Protein AF-K7FX49-F1 (afdb_monomer)

Nearest PDB structures (foldseek):
  5min-assembly1_A  TM=5.091E-01  e=2.512E-01  Acinetobacter calcoaceticus
  7d4i-assembly1_B3  TM=4.550E-01  e=8.783E-01  Saccharomyces cerevisiae S288C
  6e7o-assembly1_B  TM=4.219E-01  e=4.910E+00  Homo sapiens

Sequence (130 aa):
MFSIFPFCVHFQRGDNVPKVLVFSDEGYFLYAWNSTLEMPHGIFAINSPTESSVWITDVGTGQYGHTVKQYSSSGKLIQVLGTPGKAGSGLNPLQFDQPAEIFVEQTGEIYIVDGDGGMNNRLFKLSQGT

pLDDT: mean 89.51, std 12.07, range [36.69, 98.31]

Secondary structure (DSSP, 8-state):
--BSSSEEEEE--STTS-SEEEEETT--EEEEE--S-SSEEEEEEEE-SS-EEEEEEE--SSTT-SEEEEEETTS-EEEEES-TT--S--BTTB--SSEEEEEE-TTS-EEEEE-SSSS--EEEEEPPP-

Structure (mmCIF, N/CA/C/O backbone):
data_AF-K7FX49-F1
#
_entry.id   AF-K7FX49-F1
#
loop_
_atom_site.group_PDB
_atom_site.id
_atom_site.type_symbol
_atom_site.label_atom_id
_atom_site.label_alt_id
_atom_site.label_comp_id
_atom_site.label_asym_id
_atom_site.label_entity_id
_atom_site.label_seq_id
_atom_site.pdbx_PDB_ins_code
_atom_site.Cartn_x
_atom_site.Cartn_y
_atom_site.Cartn_z
_atom_site.occupancy
_atom_site.B_iso_or_equiv
_atom_site.auth_seq_id
_atom_site.auth_comp_id
_atom_site.auth_asym_id
_atom_site.auth_atom_id
_atom_site.pdbx_PDB_model_num
ATOM 1 N N . MET A 1 1 ? -7.875 -13.662 -6.215 1.00 43.47 1 MET A N 1
ATOM 2 C CA . MET A 1 1 ? -8.962 -12.860 -6.812 1.00 43.47 1 MET A CA 1
ATOM 3 C C . MET A 1 1 ? -9.920 -12.535 -5.687 1.00 43.47 1 MET A C 1
ATOM 5 O O . MET A 1 1 ? -10.581 -13.440 -5.201 1.00 43.47 1 MET A O 1
ATOM 9 N N . PHE A 1 2 ? -9.902 -11.297 -5.200 1.00 41.50 2 PHE A N 1
ATOM 10 C CA . PHE A 1 2 ? -10.838 -10.831 -4.179 1.00 41.50 2 PHE A CA 1
ATOM 11 C C . PHE A 1 2 ? -11.897 -9.988 -4.897 1.00 41.50 2 PHE A C 1
ATOM 13 O O . PHE A 1 2 ? -11.556 -8.999 -5.545 1.00 41.50 2 PHE A O 1
ATOM 20 N N . SER A 1 3 ? -13.155 -10.437 -4.875 1.00 44.59 3 SER A N 1
ATOM 21 C CA . SER A 1 3 ? -14.295 -9.674 -5.393 1.00 44.59 3 SER A CA 1
ATOM 22 C C . SER A 1 3 ? -14.733 -8.705 -4.305 1.00 44.59 3 SER A C 1
ATOM 24 O O . SER A 1 3 ? -14.993 -9.109 -3.175 1.00 44.59 3 SER A O 1
ATOM 26 N N . ILE A 1 4 ? -14.751 -7.422 -4.635 1.00 53.44 4 ILE A N 1
ATOM 27 C CA . ILE A 1 4 ? -15.051 -6.337 -3.693 1.00 53.44 4 ILE A CA 1
ATOM 28 C C . ILE A 1 4 ? -16.275 -5.530 -4.149 1.00 53.44 4 ILE A C 1
ATOM 30 O O . ILE A 1 4 ? -16.814 -4.724 -3.401 1.00 53.44 4 ILE A O 1
ATOM 34 N N . PHE A 1 5 ? -16.711 -5.773 -5.381 1.00 56.31 5 PHE A N 1
ATOM 35 C CA . PHE A 1 5 ? -17.669 -5.040 -6.206 1.00 56.31 5 PHE A CA 1
ATOM 36 C C . PHE A 1 5 ? -17.947 -5.924 -7.448 1.00 56.31 5 PHE A C 1
ATOM 38 O O . PHE A 1 5 ? -17.354 -7.007 -7.523 1.00 56.31 5 PHE A O 1
ATOM 45 N N . PRO A 1 6 ? -18.702 -5.507 -8.488 1.00 65.38 6 PRO A N 1
ATOM 46 C CA . PRO A 1 6 ? -18.644 -6.184 -9.795 1.00 65.38 6 PRO A CA 1
ATOM 47 C C . PRO A 1 6 ? -17.267 -6.024 -10.479 1.00 65.38 6 PRO A C 1
ATOM 49 O O . PRO A 1 6 ? -17.176 -6.006 -11.701 1.00 65.38 6 PRO A O 1
ATOM 52 N N . PHE A 1 7 ? -16.184 -5.842 -9.711 1.00 68.50 7 PHE A N 1
ATOM 53 C CA . PHE A 1 7 ? -14.822 -5.774 -10.197 1.00 68.50 7 PHE A CA 1
ATOM 54 C C . PHE A 1 7 ? -13.822 -6.506 -9.289 1.00 68.50 7 PHE A C 1
ATOM 56 O O . PHE A 1 7 ? -13.962 -6.577 -8.064 1.00 68.50 7 PHE A O 1
ATOM 63 N N . CYS A 1 8 ? -12.785 -7.042 -9.923 1.00 82.12 8 CYS A N 1
ATOM 64 C CA . CYS A 1 8 ? -11.621 -7.689 -9.338 1.00 82.12 8 CYS A CA 1
ATOM 65 C C . CYS A 1 8 ? -10.380 -6.824 -9.568 1.00 82.12 8 CYS A C 1
ATOM 67 O O . CYS A 1 8 ? -10.198 -6.265 -10.648 1.00 82.12 8 CYS A O 1
ATOM 69 N N . VAL A 1 9 ? -9.486 -6.779 -8.581 1.00 86.75 9 VAL A N 1
ATOM 70 C CA . VAL A 1 9 ? -8.204 -6.072 -8.670 1.00 86.75 9 VAL A CA 1
ATOM 71 C C . VAL A 1 9 ? -7.047 -7.073 -8.675 1.00 86.75 9 VAL A C 1
ATOM 73 O O . VAL A 1 9 ? -7.046 -8.045 -7.915 1.00 86.75 9 VAL A O 1
ATOM 76 N N . HIS A 1 10 ? -6.066 -6.843 -9.544 1.00 88.69 10 HIS A N 1
ATOM 77 C CA . HIS A 1 10 ? -4.863 -7.660 -9.692 1.00 88.69 10 HIS A CA 1
ATOM 78 C C . HIS A 1 10 ? -3.612 -6.783 -9.773 1.00 88.69 10 HIS A C 1
ATOM 80 O O . HIS A 1 10 ? -3.672 -5.675 -10.308 1.00 88.69 10 HIS A O 1
ATOM 86 N N . PHE A 1 11 ? -2.474 -7.293 -9.292 1.00 90.56 11 PHE A N 1
ATOM 87 C CA . PHE A 1 11 ? -1.206 -6.567 -9.288 1.00 90.56 11 PHE A CA 1
ATOM 88 C C . PHE A 1 11 ? -0.131 -7.212 -10.140 1.00 90.56 11 PHE A C 1
ATOM 90 O O . PHE A 1 11 ? -0.030 -8.432 -10.227 1.00 90.56 11 PHE A O 1
ATOM 97 N N . GLN A 1 12 ? 0.721 -6.364 -10.708 1.00 90.75 12 GLN A N 1
ATOM 98 C CA . GLN A 1 12 ? 1.865 -6.774 -11.506 1.00 90.75 12 GLN A CA 1
ATOM 99 C C . GLN A 1 12 ? 3.153 -6.184 -10.934 1.00 90.75 12 GLN A C 1
ATOM 101 O O . GLN A 1 12 ? 3.203 -5.020 -10.539 1.00 90.75 12 GLN A O 1
ATOM 106 N N . ARG A 1 13 ? 4.219 -6.991 -10.921 1.00 91.56 13 ARG A N 1
ATOM 107 C CA . ARG A 1 13 ? 5.550 -6.578 -10.443 1.00 91.56 13 ARG A CA 1
ATOM 108 C C . ARG A 1 13 ? 6.546 -6.270 -11.556 1.00 91.56 13 ARG A C 1
ATOM 110 O O . ARG A 1 13 ? 7.634 -5.805 -11.255 1.00 91.56 13 ARG A O 1
ATOM 117 N N . GLY A 1 14 ? 6.179 -6.505 -12.817 1.00 88.69 14 GLY A N 1
ATOM 118 C CA . GLY A 1 14 ? 7.064 -6.263 -13.955 1.00 88.69 14 GLY A CA 1
ATOM 119 C C . GLY A 1 14 ? 7.517 -4.806 -14.064 1.00 88.69 14 GLY A C 1
ATOM 120 O O . GLY A 1 14 ? 6.863 -3.887 -13.554 1.00 88.69 14 GLY A O 1
ATOM 121 N N . ASP A 1 15 ? 8.627 -4.599 -14.760 1.00 84.94 15 ASP A N 1
ATOM 122 C CA . ASP A 1 15 ? 9.117 -3.266 -15.092 1.00 84.94 15 ASP A CA 1
ATOM 123 C C . ASP A 1 15 ? 8.287 -2.666 -16.234 1.00 84.94 15 ASP A C 1
ATOM 125 O O . ASP A 1 15 ? 7.918 -3.360 -17.180 1.00 84.94 15 ASP A O 1
ATOM 129 N N . ASN A 1 16 ? 7.988 -1.366 -16.150 1.00 85.44 16 ASN A N 1
ATOM 130 C CA . ASN A 1 16 ? 7.242 -0.606 -17.165 1.00 85.44 16 ASN A CA 1
ATOM 131 C C . ASN A 1 16 ? 5.840 -1.147 -17.525 1.00 85.44 16 ASN A C 1
ATOM 133 O O . ASN A 1 16 ? 5.325 -0.851 -18.603 1.00 85.44 16 ASN A O 1
ATOM 137 N N . VAL A 1 17 ? 5.190 -1.885 -16.622 1.00 89.81 17 VAL A N 1
ATOM 138 C CA . VAL A 1 17 ? 3.778 -2.293 -16.751 1.00 89.81 17 VAL A CA 1
ATOM 139 C C . VAL A 1 17 ? 2.904 -1.548 -15.740 1.00 89.81 17 VAL A C 1
ATOM 141 O O . VAL A 1 17 ? 3.417 -1.127 -14.699 1.00 89.81 17 VAL A O 1
ATOM 144 N N . PRO A 1 18 ? 1.595 -1.379 -16.002 1.00 91.12 18 PRO A N 1
ATOM 1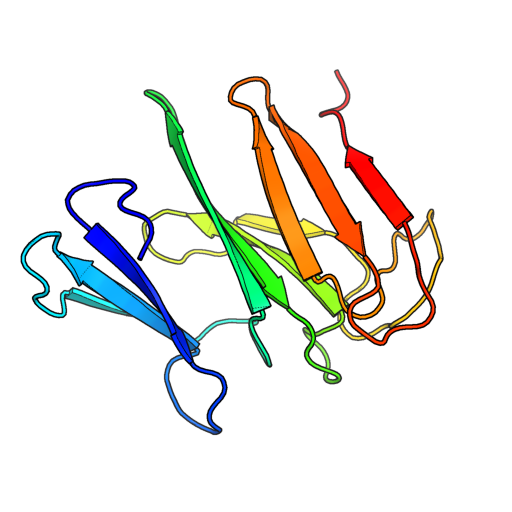45 C CA . PRO A 1 18 ? 0.664 -0.917 -14.984 1.00 91.12 18 PRO A CA 1
ATOM 146 C C . PRO A 1 18 ? 0.709 -1.823 -13.755 1.00 91.12 18 PRO A C 1
ATOM 148 O O . PRO A 1 18 ? 0.517 -3.033 -13.856 1.00 91.12 18 PRO A O 1
ATOM 151 N N . LYS A 1 19 ? 0.960 -1.244 -12.580 1.00 92.88 19 LYS A N 1
ATOM 152 C CA . LYS A 1 19 ? 1.068 -2.032 -11.344 1.00 92.88 19 LYS A CA 1
ATOM 153 C C . LYS A 1 19 ? -0.268 -2.588 -10.877 1.00 92.88 19 LYS A C 1
ATOM 155 O O . LYS A 1 19 ? -0.272 -3.611 -10.197 1.00 92.88 19 LYS A O 1
ATOM 160 N N . VAL A 1 20 ? -1.381 -1.951 -11.248 1.00 93.50 20 VAL A N 1
ATOM 161 C CA . VAL A 1 20 ? -2.726 -2.399 -10.885 1.00 93.50 20 VAL A CA 1
ATOM 162 C C . VAL A 1 20 ? -3.626 -2.498 -12.106 1.00 93.50 20 VAL A C 1
ATOM 164 O O . VAL A 1 20 ? -3.730 -1.561 -12.899 1.00 93.50 20 VAL A O 1
ATOM 167 N N . LEU A 1 21 ? -4.306 -3.635 -12.212 1.00 93.38 21 LEU A N 1
ATOM 168 C CA . LEU A 1 21 ? -5.288 -3.952 -13.237 1.00 93.38 21 LEU A CA 1
ATOM 169 C C . LEU A 1 21 ? -6.645 -4.196 -12.578 1.00 93.38 21 LEU A C 1
ATOM 171 O O . LEU A 1 21 ? -6.729 -4.901 -11.568 1.00 93.38 21 LEU A O 1
ATOM 175 N N . VAL A 1 22 ? -7.701 -3.648 -13.171 1.00 91.50 22 VAL A N 1
ATOM 176 C CA . VAL A 1 22 ? -9.082 -3.824 -12.725 1.00 91.50 22 VAL A CA 1
ATOM 177 C C . VAL A 1 22 ? -9.878 -4.539 -13.803 1.00 91.50 22 VAL A C 1
ATOM 179 O O . VAL A 1 22 ? -9.863 -4.152 -14.973 1.00 91.50 22 VAL A O 1
ATOM 182 N N . PHE A 1 23 ? -10.593 -5.573 -13.386 1.00 91.56 23 PHE A N 1
ATOM 183 C CA . PHE A 1 23 ? -11.442 -6.408 -14.226 1.00 91.56 23 PHE A CA 1
ATOM 184 C C . PHE A 1 23 ? -12.870 -6.385 -13.706 1.00 91.56 23 PHE A C 1
ATOM 186 O O . PHE A 1 23 ? -13.045 -6.144 -12.520 1.00 91.56 23 PHE A O 1
ATOM 193 N N . SER A 1 24 ? -13.873 -6.678 -14.528 1.00 89.50 24 SER A N 1
ATOM 194 C CA . SER A 1 24 ? -15.207 -7.005 -14.028 1.00 89.50 24 SER A CA 1
ATOM 195 C C . SER A 1 24 ? -15.200 -8.345 -13.278 1.00 89.50 24 SER A C 1
ATOM 197 O O . SER A 1 24 ? -14.225 -9.101 -13.323 1.00 89.50 24 SER A O 1
ATOM 199 N N . ASP A 1 25 ? -16.288 -8.656 -12.587 1.00 86.31 25 ASP A N 1
ATOM 200 C CA . ASP A 1 25 ? -16.558 -9.978 -12.008 1.00 86.31 25 ASP A CA 1
ATOM 201 C C . ASP A 1 25 ? -16.632 -11.095 -13.064 1.00 86.31 25 ASP A C 1
ATOM 203 O O . ASP A 1 25 ? -16.228 -12.226 -12.803 1.00 86.31 25 ASP A O 1
ATOM 207 N N . GLU A 1 26 ? -17.049 -10.755 -14.279 1.00 91.06 26 GLU A N 1
ATOM 208 C CA . GLU A 1 26 ? -17.024 -11.625 -15.462 1.00 91.06 26 GLU A CA 1
ATOM 209 C C . GLU A 1 26 ? -15.618 -11.774 -16.081 1.00 91.06 26 GLU A C 1
ATOM 211 O O . GLU A 1 26 ? -15.421 -12.574 -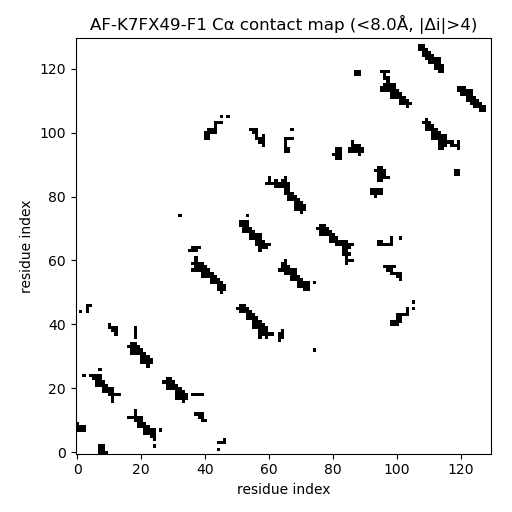16.996 1.00 91.06 26 GLU A O 1
ATOM 216 N N . GLY A 1 27 ? -14.626 -11.018 -15.595 1.00 90.19 27 GLY A N 1
ATOM 217 C CA . GLY A 1 27 ? -13.231 -11.098 -16.033 1.00 90.19 27 GLY A CA 1
ATOM 218 C C . GLY A 1 27 ? -12.851 -10.180 -17.200 1.00 90.19 27 GLY A C 1
ATOM 219 O O . GLY A 1 27 ? -11.740 -10.294 -17.720 1.00 90.19 27 GLY A O 1
ATOM 220 N N . TYR A 1 28 ? -13.714 -9.247 -17.612 1.00 94.19 28 TYR A N 1
ATOM 221 C CA . TYR A 1 28 ? -13.373 -8.267 -18.648 1.00 94.19 28 TYR A CA 1
ATOM 222 C C . TYR A 1 28 ? -12.445 -7.192 -18.096 1.00 94.19 28 TYR A C 1
ATOM 224 O O . TYR A 1 28 ? -12.709 -6.632 -17.039 1.00 94.19 28 TYR A O 1
ATOM 232 N N . PHE A 1 29 ? -11.376 -6.855 -18.817 1.00 93.75 29 PHE A N 1
ATOM 233 C CA . PHE A 1 29 ? -10.520 -5.733 -18.438 1.00 93.75 29 PHE A CA 1
ATOM 234 C C . PHE A 1 29 ? -11.304 -4.416 -18.496 1.00 93.75 29 PHE A C 1
ATOM 236 O O . PHE A 1 29 ? -11.897 -4.095 -19.525 1.00 93.75 29 PHE A O 1
ATOM 243 N N . LEU A 1 30 ? -11.285 -3.653 -17.402 1.00 92.06 30 LEU A N 1
ATOM 244 C CA . LEU A 1 30 ? -11.965 -2.363 -17.305 1.00 92.06 30 LEU A CA 1
ATOM 245 C C . LEU A 1 30 ? -10.971 -1.216 -17.475 1.00 92.06 30 LEU A C 1
ATOM 247 O O . LEU A 1 30 ? -11.122 -0.381 -18.363 1.00 92.06 30 LEU A O 1
ATOM 251 N N . TYR A 1 31 ? -9.956 -1.164 -16.615 1.00 91.88 31 TYR A N 1
ATOM 252 C CA . TYR A 1 31 ? -8.916 -0.140 -16.650 1.00 91.88 31 TYR A CA 1
ATOM 253 C C . TYR A 1 31 ? -7.712 -0.565 -15.809 1.00 91.88 31 TYR A C 1
ATOM 255 O O . TYR A 1 31 ? -7.736 -1.554 -15.077 1.00 91.88 31 TYR A O 1
ATOM 263 N N . ALA A 1 32 ? -6.638 0.203 -15.924 1.00 92.81 32 ALA A N 1
ATOM 264 C CA . ALA A 1 32 ? -5.423 0.030 -15.153 1.00 92.81 32 ALA A CA 1
ATOM 265 C C . ALA A 1 32 ? -4.951 1.383 -14.642 1.00 92.81 32 ALA A C 1
ATOM 267 O O . ALA A 1 32 ? -5.245 2.419 -15.246 1.00 92.81 32 ALA A O 1
ATOM 268 N N . TRP A 1 33 ? -4.166 1.372 -13.574 1.00 89.62 33 TRP A N 1
ATOM 269 C CA . TRP A 1 33 ? -3.436 2.559 -13.165 1.00 89.62 33 TRP A CA 1
ATOM 270 C C . TRP A 1 33 ? -1.979 2.241 -12.890 1.00 89.62 33 TRP A C 1
ATOM 272 O O . TRP A 1 33 ? -1.600 1.150 -12.456 1.00 89.62 33 TRP A O 1
ATOM 282 N N . ASN A 1 34 ? -1.161 3.247 -13.170 1.00 76.50 34 ASN A N 1
ATOM 283 C CA . ASN A 1 34 ? 0.251 3.242 -12.862 1.00 76.50 34 ASN A CA 1
ATOM 284 C C . ASN A 1 34 ? 0.483 4.339 -11.832 1.00 76.50 34 ASN A C 1
ATOM 286 O O . ASN A 1 34 ? 0.212 5.510 -12.092 1.00 76.50 34 ASN A O 1
ATOM 290 N N . SER A 1 35 ? 0.864 3.936 -10.627 1.00 71.31 35 SER A N 1
ATOM 291 C CA . SER A 1 35 ? 0.836 4.794 -9.445 1.00 71.31 35 SER A CA 1
ATOM 292 C C . SER A 1 35 ? 2.182 4.810 -8.732 1.00 71.31 35 SER A C 1
ATOM 294 O O . SER A 1 35 ? 3.174 4.268 -9.206 1.00 71.31 35 SER A O 1
ATOM 296 N N . THR A 1 36 ? 2.176 5.421 -7.550 1.00 89.00 36 THR A N 1
ATOM 297 C CA . THR A 1 36 ? 3.204 5.414 -6.502 1.00 89.00 36 THR A CA 1
ATOM 298 C C . THR A 1 36 ? 3.529 4.009 -5.955 1.00 89.00 36 THR A C 1
ATOM 300 O O . THR A 1 36 ? 3.783 3.866 -4.765 1.00 89.00 36 THR A O 1
ATOM 303 N N . LEU A 1 37 ? 3.459 2.960 -6.779 1.00 93.38 37 LEU A N 1
ATOM 304 C CA . LEU A 1 37 ? 3.765 1.575 -6.425 1.00 93.38 37 LEU A CA 1
ATOM 305 C C . LEU A 1 37 ? 5.000 1.103 -7.178 1.00 93.38 37 LEU A C 1
ATOM 307 O O . LEU A 1 37 ? 5.113 1.306 -8.386 1.00 93.38 37 LEU A O 1
ATOM 311 N N . GLU A 1 38 ? 5.885 0.412 -6.479 1.00 93.31 38 GLU A N 1
ATOM 312 C CA . GLU A 1 38 ? 7.088 -0.165 -7.075 1.00 93.31 38 GLU A CA 1
ATOM 313 C C . GLU A 1 38 ? 6.972 -1.684 -7.181 1.00 93.31 38 GLU A C 1
ATOM 315 O O . GLU A 1 38 ? 7.004 -2.234 -8.290 1.00 93.31 38 GLU A O 1
ATOM 320 N N . MET A 1 39 ? 6.760 -2.351 -6.045 1.00 95.12 39 MET A N 1
ATOM 321 C CA . MET A 1 39 ? 6.624 -3.801 -5.944 1.00 95.12 39 MET A CA 1
ATOM 322 C C . MET A 1 39 ? 5.440 -4.150 -5.026 1.00 95.12 39 MET A C 1
ATOM 324 O O . MET A 1 39 ? 5.636 -4.475 -3.855 1.00 95.12 39 MET A O 1
ATOM 328 N N . PRO A 1 40 ? 4.195 -4.082 -5.536 1.00 95.50 40 PRO A N 1
ATOM 329 C CA . PRO A 1 40 ? 3.012 -4.428 -4.751 1.00 95.50 40 PRO A CA 1
ATOM 330 C C . PRO A 1 40 ? 3.049 -5.893 -4.293 1.00 95.50 40 PRO A C 1
ATOM 332 O O . PRO A 1 40 ? 3.451 -6.786 -5.053 1.00 95.50 40 PRO A O 1
ATOM 335 N N . HIS A 1 41 ? 2.612 -6.141 -3.059 1.00 95.62 41 HIS A N 1
ATOM 336 C CA . HIS A 1 41 ? 2.663 -7.450 -2.412 1.00 95.62 41 HIS A CA 1
ATOM 337 C C . HIS A 1 41 ? 1.305 -7.950 -1.940 1.00 95.62 41 HIS 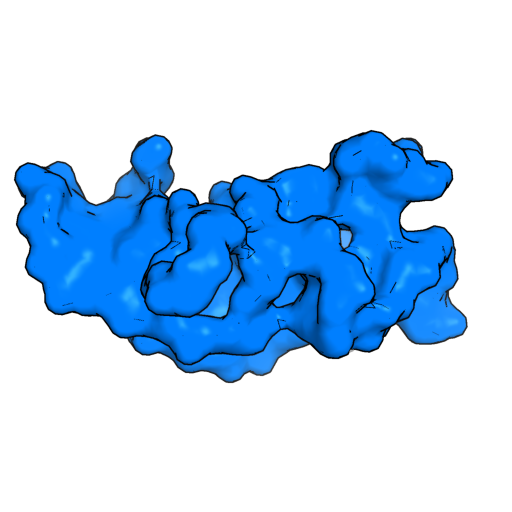A C 1
ATOM 339 O O . HIS A 1 41 ? 0.670 -8.707 -2.674 1.00 95.62 41 HIS A O 1
ATOM 345 N N . GLY A 1 42 ? 0.854 -7.492 -0.780 1.00 95.38 42 GLY A N 1
ATOM 346 C CA . GLY A 1 42 ? -0.466 -7.763 -0.229 1.00 95.38 42 GLY A CA 1
ATOM 347 C C . GLY A 1 42 ? -1.526 -6.843 -0.822 1.00 95.38 42 GLY A C 1
ATOM 348 O O . GLY A 1 42 ? -1.250 -5.688 -1.178 1.00 95.38 42 GLY A O 1
ATOM 349 N N . ILE A 1 43 ? -2.748 -7.364 -0.924 1.00 93.69 43 ILE A N 1
ATOM 350 C CA . ILE A 1 43 ? -3.932 -6.624 -1.353 1.00 93.69 43 ILE A CA 1
ATOM 351 C C . ILE A 1 43 ? -5.070 -6.878 -0.386 1.00 93.69 43 ILE A C 1
ATOM 353 O O . ILE A 1 43 ? -5.503 -8.012 -0.188 1.00 93.69 43 ILE A O 1
ATOM 357 N N . PHE A 1 44 ? -5.658 -5.797 0.098 1.00 93.56 44 PHE A N 1
ATOM 358 C CA . PHE A 1 44 ? -6.941 -5.862 0.764 1.00 93.56 44 PHE A CA 1
ATOM 359 C 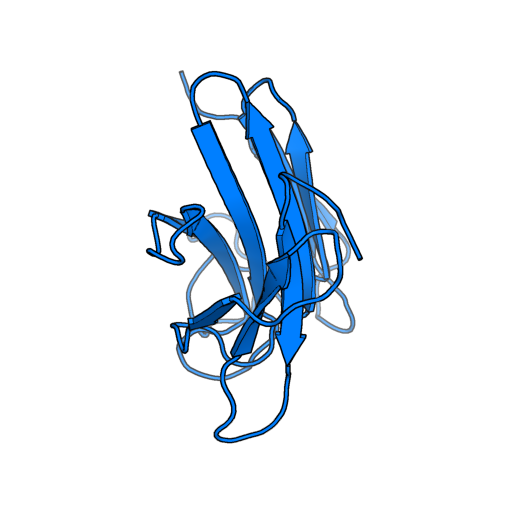C . PHE A 1 44 ? -7.870 -4.841 0.163 1.00 93.56 44 PHE A C 1
ATOM 361 O O . PHE A 1 44 ? -7.456 -3.753 -0.221 1.00 93.56 44 PHE A O 1
ATOM 368 N N . ALA A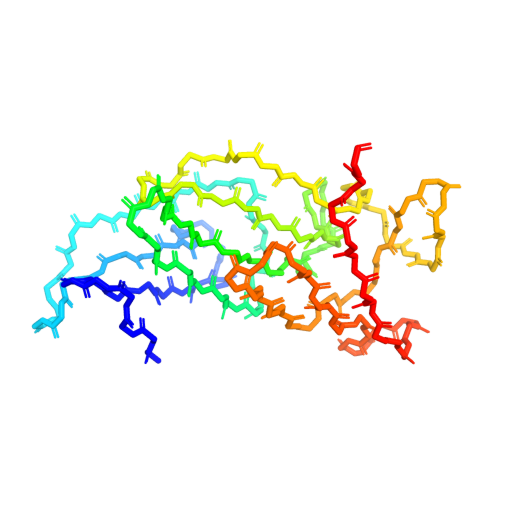 1 45 ? -9.146 -5.166 0.084 1.00 90.75 45 ALA A N 1
ATOM 369 C CA . ALA A 1 45 ? -10.104 -4.181 -0.338 1.00 90.75 45 ALA A CA 1
ATOM 370 C C . ALA A 1 45 ? -11.367 -4.279 0.484 1.00 90.75 45 ALA A C 1
ATOM 372 O O . ALA A 1 45 ? -11.820 -5.361 0.855 1.00 90.75 45 ALA A O 1
ATOM 373 N N . ILE A 1 46 ? -11.908 -3.105 0.764 1.00 87.81 46 ILE A N 1
ATOM 374 C CA . ILE A 1 46 ? -13.059 -2.936 1.623 1.00 87.81 46 ILE A CA 1
ATOM 375 C C . ILE A 1 46 ? -14.119 -2.155 0.871 1.00 87.81 46 ILE A C 1
ATOM 377 O O . ILE A 1 46 ? -13.839 -1.150 0.210 1.00 87.81 46 ILE A O 1
ATOM 381 N N . ASN A 1 47 ? -15.338 -2.658 0.982 1.00 85.50 47 ASN A N 1
ATOM 382 C CA . ASN A 1 47 ? -16.540 -2.041 0.474 1.00 85.50 47 ASN A CA 1
ATOM 383 C C . ASN A 1 47 ? -17.505 -1.882 1.647 1.00 85.50 47 ASN A C 1
ATOM 385 O O . ASN A 1 47 ? -17.910 -2.869 2.266 1.00 85.50 47 ASN A O 1
ATOM 389 N N . SER A 1 48 ? -17.830 -0.640 1.973 1.00 76.62 48 SER A N 1
ATOM 390 C CA . SER A 1 48 ? -18.857 -0.277 2.935 1.00 76.62 48 SER A CA 1
ATOM 391 C C . SER A 1 48 ? -19.886 0.636 2.258 1.00 76.62 48 SER A C 1
ATOM 393 O O . SER A 1 48 ? -19.610 1.204 1.199 1.00 76.62 48 SER A O 1
ATOM 395 N N . PRO A 1 49 ? -21.072 0.834 2.860 1.00 75.94 49 PRO A N 1
ATOM 396 C CA . PRO A 1 49 ? -22.087 1.732 2.308 1.00 75.94 49 PRO A CA 1
ATOM 397 C C . PRO A 1 49 ? -21.607 3.173 2.084 1.00 75.94 49 PRO A C 1
ATOM 399 O O . PRO A 1 49 ? -22.211 3.899 1.298 1.00 75.94 49 PRO A O 1
ATOM 402 N N . THR A 1 50 ? -20.559 3.601 2.789 1.00 72.81 50 THR A N 1
ATOM 403 C CA . THR A 1 50 ? -20.050 4.974 2.741 1.00 72.81 50 THR 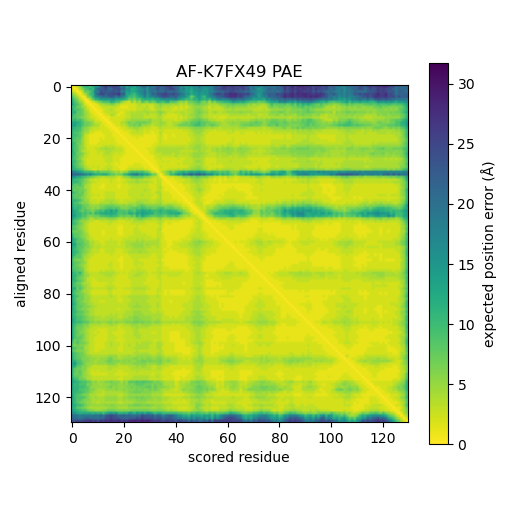A CA 1
ATOM 404 C C . THR A 1 50 ? -18.707 5.089 2.035 1.00 72.81 50 THR A C 1
ATOM 406 O O . THR A 1 50 ? -18.400 6.164 1.527 1.00 72.81 50 THR A O 1
ATOM 409 N N . GLU A 1 51 ? -17.902 4.023 1.981 1.00 73.31 51 GLU A N 1
ATOM 410 C CA . GLU A 1 51 ? -16.539 4.087 1.459 1.00 73.31 51 GLU A CA 1
ATOM 411 C C . GLU A 1 51 ? -16.097 2.804 0.757 1.00 73.31 51 GLU A C 1
ATOM 413 O O . GLU A 1 51 ? -16.473 1.683 1.093 1.00 73.31 51 GLU A O 1
ATOM 418 N N . SER A 1 52 ? -15.244 2.970 -0.247 1.00 87.75 52 SER A N 1
ATOM 419 C CA . SER A 1 52 ? -14.690 1.870 -1.027 1.00 87.75 52 SER A CA 1
ATOM 420 C C . SER A 1 52 ? -13.236 2.146 -1.317 1.00 87.75 52 SER A C 1
ATOM 422 O O . SER A 1 52 ? -12.904 3.157 -1.944 1.00 87.75 52 SER A O 1
ATOM 424 N N . SER A 1 53 ? -12.364 1.258 -0.858 1.00 91.06 53 SER A N 1
ATOM 425 C CA . SER A 1 53 ? -10.930 1.455 -1.014 1.00 91.06 53 SER A CA 1
ATOM 426 C C . SER A 1 53 ? -10.173 0.158 -1.219 1.00 91.06 53 SER A C 1
ATOM 428 O O . SER A 1 53 ? -10.604 -0.923 -0.813 1.00 91.06 53 SER A O 1
ATOM 430 N N . VAL A 1 54 ? -9.024 0.304 -1.868 1.00 93.44 54 VAL A N 1
ATOM 431 C CA . VAL A 1 54 ? -8.036 -0.747 -2.077 1.00 93.44 54 VAL A CA 1
ATOM 432 C C . VAL A 1 54 ? -6.791 -0.374 -1.286 1.00 93.44 54 VAL A C 1
ATOM 434 O O . VAL A 1 54 ? -6.279 0.736 -1.399 1.00 93.44 54 VAL A O 1
ATOM 437 N N . TRP A 1 55 ? -6.306 -1.309 -0.494 1.00 95.19 55 TRP A N 1
ATOM 438 C CA . TRP A 1 55 ? -5.119 -1.213 0.331 1.00 95.19 55 TRP A CA 1
ATOM 439 C C . TRP A 1 55 ? -4.044 -2.136 -0.213 1.00 95.19 55 TRP A C 1
ATOM 441 O O . TRP A 1 55 ? -4.323 -3.274 -0.588 1.00 95.19 55 TRP A O 1
ATOM 451 N N . ILE A 1 56 ? -2.821 -1.623 -0.282 1.00 96.44 56 ILE A N 1
ATOM 452 C CA . ILE A 1 56 ? -1.706 -2.295 -0.946 1.00 96.44 56 ILE A CA 1
ATOM 453 C C . ILE A 1 56 ? -0.474 -2.173 -0.072 1.00 96.44 56 ILE A C 1
ATOM 455 O O . ILE A 1 56 ? -0.086 -1.054 0.274 1.00 96.44 56 ILE A O 1
ATOM 459 N N . THR A 1 57 ? 0.161 -3.296 0.256 1.00 97.75 57 THR A N 1
ATOM 460 C CA . THR A 1 57 ? 1.523 -3.270 0.795 1.00 97.75 57 THR A CA 1
ATOM 461 C C . THR A 1 57 ? 2.514 -3.211 -0.366 1.00 97.75 57 THR A C 1
ATOM 463 O O . THR A 1 57 ? 2.358 -3.896 -1.378 1.00 97.75 57 THR A O 1
ATOM 466 N N . ASP A 1 58 ? 3.509 -2.335 -0.268 1.00 97.06 58 ASP A N 1
ATOM 467 C CA . ASP A 1 58 ? 4.536 -2.140 -1.288 1.00 97.06 58 ASP A CA 1
ATOM 468 C C . ASP A 1 58 ? 5.902 -2.426 -0.682 1.00 97.06 58 ASP A C 1
ATOM 470 O O . ASP A 1 58 ? 6.377 -1.715 0.211 1.00 97.06 58 ASP A O 1
ATOM 474 N N . VAL A 1 59 ? 6.522 -3.483 -1.187 1.00 97.44 59 VAL A N 1
ATOM 475 C CA . VAL A 1 59 ? 7.820 -3.978 -0.734 1.00 97.44 59 VAL A CA 1
ATOM 476 C C . VAL A 1 59 ? 8.975 -3.510 -1.623 1.00 97.44 59 VAL A C 1
ATOM 478 O O . VAL A 1 59 ? 10.088 -4.029 -1.525 1.00 97.44 59 VAL A O 1
ATOM 481 N N . GLY A 1 60 ? 8.721 -2.547 -2.516 1.00 95.75 60 GLY A N 1
ATOM 482 C CA . GLY A 1 60 ? 9.761 -1.936 -3.337 1.00 95.75 60 GLY A CA 1
ATOM 483 C C . GLY A 1 60 ? 10.884 -1.338 -2.491 1.00 95.75 60 GLY A C 1
ATOM 484 O O . GLY A 1 60 ? 10.700 -1.044 -1.311 1.00 95.75 60 GLY A O 1
ATOM 485 N N . THR A 1 61 ? 12.053 -1.157 -3.100 1.00 94.94 61 THR A N 1
ATOM 486 C CA . THR A 1 61 ? 13.256 -0.617 -2.439 1.00 94.94 61 THR A CA 1
ATOM 487 C C . THR A 1 61 ? 13.631 0.785 -2.924 1.00 94.94 61 THR A C 1
ATOM 489 O O . THR A 1 61 ? 14.681 1.310 -2.557 1.00 94.94 61 THR A O 1
ATOM 492 N N . GLY A 1 62 ? 12.831 1.378 -3.807 1.00 95.19 62 GLY A N 1
ATOM 493 C CA . GLY A 1 62 ? 12.967 2.747 -4.284 1.00 95.19 62 GLY A CA 1
ATOM 494 C C . GLY A 1 62 ? 12.180 3.739 -3.426 1.00 95.19 62 GLY A C 1
ATOM 495 O O . GLY A 1 62 ? 11.770 3.452 -2.304 1.00 95.19 62 GLY A O 1
ATOM 496 N N . GLN A 1 63 ? 11.982 4.947 -3.952 1.00 96.06 63 GLN A N 1
ATOM 497 C CA . GLN A 1 63 ? 11.448 6.097 -3.213 1.00 96.06 63 GLN A CA 1
ATOM 498 C C . GLN A 1 63 ? 10.007 5.936 -2.698 1.00 96.06 63 GLN A C 1
ATOM 500 O O . GLN A 1 63 ? 9.601 6.675 -1.801 1.00 96.06 63 GLN A O 1
ATOM 505 N N . TYR A 1 64 ? 9.223 5.009 -3.252 1.00 95.94 64 TYR A N 1
ATOM 506 C CA . TYR A 1 64 ? 7.849 4.745 -2.809 1.00 95.94 64 TYR A CA 1
ATOM 507 C C . TYR A 1 64 ? 7.706 3.460 -1.997 1.00 95.94 64 TYR A C 1
ATOM 509 O O . TYR A 1 64 ? 6.638 3.216 -1.432 1.00 95.94 64 TYR A O 1
ATOM 517 N N . GLY A 1 65 ? 8.754 2.649 -1.950 1.00 96.69 65 GLY A N 1
ATOM 518 C CA . GLY A 1 65 ? 8.770 1.351 -1.303 1.00 96.69 65 GLY A CA 1
ATOM 519 C C . GLY A 1 65 ? 8.618 1.387 0.217 1.00 96.69 65 GLY A C 1
ATOM 520 O O . GLY A 1 65 ? 8.549 2.458 0.825 1.00 96.69 65 GLY A O 1
ATOM 521 N N . HIS A 1 66 ? 8.576 0.205 0.831 1.00 97.75 66 HIS A N 1
ATOM 522 C CA . HIS A 1 66 ? 8.447 0.005 2.282 1.00 97.75 66 HIS A CA 1
ATOM 523 C C . HIS A 1 66 ? 7.249 0.744 2.908 1.00 97.75 66 HIS A C 1
ATOM 525 O O . HIS A 1 66 ? 7.357 1.375 3.963 1.00 97.75 66 HIS A O 1
ATOM 531 N N . THR A 1 67 ? 6.095 0.697 2.241 1.00 98.06 67 THR A N 1
ATOM 532 C CA . THR A 1 67 ? 4.885 1.420 2.665 1.00 98.06 67 THR A CA 1
ATOM 533 C C . THR A 1 67 ? 3.632 0.573 2.533 1.00 98.06 67 THR A C 1
ATOM 535 O O . THR A 1 67 ? 3.603 -0.434 1.829 1.00 98.06 67 THR A O 1
ATOM 538 N N . VAL A 1 68 ? 2.565 1.027 3.187 1.00 98.00 68 VAL A N 1
ATOM 539 C CA . VAL A 1 68 ? 1.203 0.554 2.935 1.00 98.00 68 VAL A CA 1
ATOM 540 C C . VAL A 1 68 ? 0.373 1.728 2.436 1.00 98.00 68 VAL A C 1
ATOM 542 O O . VAL A 1 68 ? 0.431 2.815 3.007 1.00 98.00 68 VAL A O 1
ATOM 545 N N . LYS A 1 69 ? -0.365 1.553 1.342 1.00 96.81 69 LYS A N 1
ATOM 546 C CA . LYS A 1 69 ? -1.038 2.648 0.634 1.00 96.81 69 LYS A CA 1
ATOM 547 C C . LYS A 1 69 ? -2.519 2.349 0.456 1.00 96.81 69 LYS A C 1
ATOM 549 O O . LYS A 1 69 ? -2.873 1.247 0.044 1.00 96.81 69 LYS A O 1
ATOM 554 N N . GLN A 1 70 ? -3.364 3.341 0.725 1.00 95.31 70 GLN A N 1
ATOM 555 C CA . GLN A 1 70 ? -4.798 3.281 0.443 1.00 95.31 70 GLN A CA 1
ATOM 556 C C . GLN A 1 70 ? -5.110 4.050 -0.837 1.00 95.31 70 GLN A C 1
ATOM 558 O O . GLN A 1 70 ? -4.688 5.197 -1.008 1.00 95.31 70 GLN A O 1
ATOM 563 N N . TYR A 1 71 ? -5.926 3.450 -1.688 1.00 94.12 71 TYR A N 1
ATOM 564 C CA . TYR A 1 71 ? -6.441 4.023 -2.919 1.00 94.12 71 TYR A CA 1
ATOM 565 C C . TYR A 1 71 ? -7.968 4.023 -2.909 1.00 94.12 71 TYR A C 1
ATOM 567 O O . TYR A 1 71 ? -8.593 3.121 -2.350 1.00 94.12 71 TYR A O 1
ATOM 575 N N . SER A 1 72 ? -8.582 5.010 -3.559 1.00 91.06 72 SER A N 1
ATOM 576 C CA . SER A 1 72 ? -10.006 4.960 -3.894 1.00 91.06 72 SER A CA 1
ATOM 577 C C . SER A 1 72 ? -10.286 3.819 -4.872 1.00 91.06 72 SER A C 1
ATOM 579 O O . SER A 1 72 ? -9.379 3.323 -5.546 1.00 91.06 72 SER A O 1
ATOM 581 N N . SER A 1 73 ? -11.561 3.460 -5.033 1.00 86.12 73 SER A N 1
ATOM 582 C CA . SER A 1 73 ? -11.994 2.524 -6.078 1.00 86.12 73 SER A CA 1
ATOM 583 C C . SER A 1 73 ? -11.556 2.939 -7.486 1.00 86.12 73 SER A C 1
ATOM 585 O O . SER A 1 73 ? -11.326 2.075 -8.315 1.00 86.12 73 SER A O 1
ATOM 587 N N . SER A 1 74 ? -11.379 4.239 -7.747 1.00 87.81 74 SER A N 1
ATOM 588 C CA . SER A 1 74 ? -10.895 4.775 -9.026 1.00 87.81 74 SER A CA 1
ATOM 589 C C . SER A 1 74 ? -9.363 4.842 -9.148 1.00 87.81 74 SER A C 1
ATOM 591 O O . SER A 1 74 ? -8.862 5.438 -10.100 1.00 87.81 74 SER A O 1
ATOM 593 N N . GLY A 1 75 ? -8.609 4.333 -8.168 1.00 90.25 75 GLY A N 1
ATOM 594 C CA . GLY A 1 75 ? -7.141 4.338 -8.174 1.00 90.25 75 GLY A CA 1
ATOM 595 C C . GLY A 1 75 ? -6.478 5.638 -7.697 1.00 90.25 75 GLY A C 1
ATOM 596 O O . GLY A 1 75 ? -5.268 5.804 -7.855 1.00 90.25 75 GLY A O 1
ATOM 597 N N . LYS A 1 76 ? -7.219 6.580 -7.096 1.00 92.00 76 LYS A N 1
ATOM 598 C CA . LYS A 1 76 ? -6.632 7.803 -6.517 1.00 92.00 76 LYS A CA 1
ATOM 599 C C . LYS A 1 76 ? -5.992 7.479 -5.168 1.00 92.00 76 LYS A C 1
ATOM 601 O O . LYS A 1 76 ? -6.665 6.933 -4.304 1.00 92.00 76 LYS A O 1
ATOM 606 N N . LEU A 1 77 ? -4.732 7.864 -4.957 1.00 95.12 77 LEU A N 1
ATOM 607 C CA . LEU A 1 77 ? -4.061 7.712 -3.661 1.00 95.12 77 LEU A CA 1
ATOM 608 C C . LEU A 1 77 ? -4.755 8.572 -2.588 1.00 95.12 77 LEU A C 1
ATOM 610 O O . LEU A 1 77 ? -4.937 9.775 -2.785 1.00 95.12 77 LEU A O 1
ATOM 614 N N . ILE A 1 78 ? -5.132 7.946 -1.473 1.00 94.62 78 ILE A N 1
ATOM 615 C CA . ILE A 1 78 ? -5.797 8.582 -0.326 1.00 94.62 78 ILE A CA 1
ATOM 616 C C . ILE A 1 78 ? -4.793 8.815 0.802 1.00 94.62 78 ILE A C 1
ATOM 618 O O . ILE A 1 78 ? -4.669 9.935 1.288 1.00 94.62 78 ILE A O 1
ATOM 622 N N . GLN A 1 79 ? -4.055 7.776 1.198 1.00 94.56 79 GLN A N 1
ATOM 623 C CA . GLN A 1 79 ? -3.072 7.863 2.278 1.00 94.56 79 GLN A CA 1
ATOM 624 C C . GLN A 1 79 ? -1.910 6.888 2.096 1.00 94.56 79 GLN A C 1
ATOM 626 O O . GLN A 1 79 ? -2.008 5.895 1.369 1.00 94.56 79 GLN A O 1
ATOM 631 N N . VAL A 1 80 ? -0.812 7.193 2.788 1.00 97.12 80 VAL A N 1
ATOM 632 C CA . VAL A 1 80 ? 0.404 6.382 2.859 1.00 97.12 80 VAL A CA 1
ATOM 633 C C . VAL A 1 80 ? 0.768 6.191 4.325 1.00 97.12 80 VAL A C 1
ATOM 635 O O . VAL A 1 80 ? 0.902 7.162 5.067 1.00 97.12 80 VAL A O 1
ATOM 638 N N . LEU A 1 81 ? 0.946 4.938 4.723 1.00 97.31 81 LEU A N 1
ATOM 639 C CA . LEU A 1 81 ? 1.468 4.536 6.018 1.00 97.31 81 LEU A CA 1
ATOM 640 C C . LEU A 1 81 ? 2.930 4.111 5.859 1.00 97.31 81 LEU A C 1
ATOM 642 O O . LEU A 1 81 ? 3.285 3.406 4.909 1.00 97.31 81 LEU A O 1
ATOM 646 N N . GLY A 1 82 ? 3.757 4.492 6.830 1.00 96.69 82 GLY A N 1
ATOM 647 C CA . GLY A 1 82 ? 5.199 4.250 6.819 1.00 96.69 82 GLY A CA 1
ATOM 648 C C . GLY A 1 82 ? 5.995 5.444 6.294 1.00 96.69 82 GLY A C 1
ATOM 649 O O . GLY A 1 82 ? 5.443 6.500 5.988 1.00 96.69 82 GLY A O 1
ATOM 650 N N . THR A 1 83 ? 7.312 5.271 6.193 1.00 97.88 83 THR A N 1
ATOM 651 C CA . THR A 1 83 ? 8.231 6.289 5.676 1.00 97.88 83 THR A CA 1
ATOM 652 C C . THR A 1 83 ? 8.690 5.860 4.281 1.00 97.88 83 THR A C 1
ATOM 654 O O . THR A 1 83 ? 9.490 4.927 4.189 1.00 97.88 83 THR A O 1
ATOM 657 N N . PRO A 1 84 ? 8.200 6.504 3.202 1.00 97.69 84 PRO A N 1
ATOM 658 C CA . PRO A 1 84 ? 8.484 6.088 1.829 1.00 97.69 84 PRO A CA 1
ATOM 659 C C . PRO A 1 84 ? 9.976 5.916 1.540 1.00 97.69 84 PRO A C 1
ATOM 661 O O . PRO A 1 84 ? 10.787 6.782 1.874 1.00 97.69 84 PRO A O 1
ATOM 664 N N . GLY A 1 85 ? 10.328 4.771 0.952 1.00 97.31 85 GLY A N 1
ATOM 665 C CA . GLY A 1 85 ? 11.692 4.420 0.554 1.00 97.31 85 GLY A CA 1
ATOM 666 C C . GLY A 1 85 ? 12.681 4.217 1.697 1.00 97.31 85 GLY A C 1
ATOM 667 O O . GLY A 1 85 ? 13.884 4.124 1.456 1.00 97.31 85 GLY A O 1
ATOM 668 N N . LYS A 1 86 ? 12.206 4.140 2.946 1.00 97.81 86 LYS A N 1
ATOM 669 C CA . LYS A 1 86 ? 13.065 3.945 4.113 1.00 97.81 86 LYS A CA 1
ATOM 670 C C . LYS A 1 86 ? 12.629 2.735 4.930 1.00 97.81 86 LYS A C 1
ATOM 672 O O . LYS A 1 86 ? 11.838 2.865 5.867 1.00 97.81 86 LYS A O 1
ATOM 677 N N . ALA A 1 87 ? 13.243 1.594 4.622 1.00 97.94 87 ALA A N 1
ATOM 678 C CA . ALA A 1 87 ? 13.158 0.393 5.442 1.00 97.94 87 ALA A CA 1
ATOM 679 C C . ALA A 1 87 ? 13.528 0.682 6.908 1.00 97.94 87 ALA A C 1
ATOM 681 O O . ALA A 1 87 ? 14.439 1.472 7.195 1.00 97.94 87 ALA A O 1
ATOM 682 N N . GLY A 1 88 ? 12.841 0.041 7.849 1.00 97.75 88 GLY A N 1
ATOM 683 C CA . GLY A 1 88 ? 13.209 0.109 9.257 1.00 97.75 88 GLY A CA 1
ATOM 684 C C . GLY A 1 88 ? 12.155 -0.437 10.207 1.00 97.75 88 GLY A C 1
ATOM 685 O O . GLY A 1 88 ? 11.080 -0.880 9.814 1.00 97.75 88 GLY A O 1
ATOM 686 N N . SER A 1 89 ? 12.473 -0.357 11.494 1.00 97.12 89 SER A N 1
ATOM 687 C CA . SER A 1 89 ? 11.623 -0.808 12.600 1.00 97.12 89 SER A CA 1
ATOM 688 C C . SER A 1 89 ? 11.052 0.350 13.430 1.00 97.12 89 SER A C 1
ATOM 690 O O . SER A 1 89 ? 10.339 0.118 14.409 1.00 97.12 89 SER A O 1
ATOM 692 N N . GLY A 1 90 ? 11.336 1.600 13.042 1.00 96.88 90 GLY A N 1
ATOM 693 C CA . GLY A 1 90 ? 10.880 2.802 13.735 1.00 96.88 90 GLY A CA 1
ATOM 694 C C . GLY A 1 90 ? 9.358 2.885 13.864 1.00 96.88 90 GLY A C 1
ATOM 695 O O . GLY A 1 90 ? 8.614 2.487 12.969 1.00 96.88 90 GLY A O 1
ATOM 696 N N . LEU A 1 91 ? 8.897 3.404 15.002 1.00 93.88 91 LEU A N 1
ATOM 697 C CA . LEU A 1 91 ? 7.476 3.654 15.279 1.00 93.88 91 LEU A CA 1
ATOM 698 C C . LEU A 1 91 ? 7.113 5.140 15.163 1.00 93.88 91 LEU A C 1
ATOM 700 O O . LEU A 1 91 ? 5.953 5.475 14.950 1.00 93.88 91 LEU A O 1
ATOM 704 N N . ASN A 1 92 ? 8.103 6.028 15.290 1.00 93.94 92 ASN A N 1
ATOM 705 C CA . ASN A 1 92 ? 7.950 7.463 15.092 1.00 93.94 92 ASN A CA 1
ATOM 706 C C . ASN A 1 92 ? 9.275 8.079 14.578 1.00 93.94 92 ASN A C 1
ATOM 708 O O . ASN A 1 92 ? 10.209 8.232 15.369 1.00 93.94 92 ASN A O 1
ATOM 712 N N . PRO A 1 93 ? 9.395 8.400 13.276 1.00 94.88 93 PRO A N 1
ATOM 713 C CA . PRO A 1 93 ? 8.396 8.143 12.239 1.00 94.88 93 PRO A CA 1
ATOM 714 C C . PRO A 1 93 ? 8.156 6.637 12.052 1.00 94.88 93 PRO A C 1
ATOM 716 O O . PRO A 1 93 ? 9.050 5.825 12.299 1.00 94.88 93 PRO A O 1
ATOM 719 N N . LEU A 1 94 ? 6.942 6.267 11.640 1.00 95.88 94 LEU A N 1
ATOM 720 C CA . LEU A 1 94 ? 6.595 4.876 11.360 1.00 95.88 94 LEU A CA 1
ATOM 721 C C . LEU A 1 94 ? 7.398 4.384 10.152 1.00 95.88 94 LEU A C 1
ATOM 723 O O . LEU A 1 94 ? 7.418 5.031 9.105 1.00 95.88 94 LEU A O 1
ATOM 727 N N . GLN A 1 95 ? 8.052 3.241 10.290 1.00 97.94 95 GLN A N 1
ATOM 728 C CA . GLN A 1 95 ? 8.807 2.580 9.233 1.00 97.94 95 GLN A CA 1
ATOM 729 C C . GLN A 1 95 ? 8.359 1.130 9.139 1.00 97.94 95 GLN A C 1
ATOM 731 O O . GLN A 1 95 ? 8.068 0.510 10.163 1.00 97.94 95 GLN A O 1
ATOM 736 N N . PHE A 1 96 ? 8.342 0.609 7.920 1.00 98.31 96 PHE A N 1
ATOM 737 C CA . PHE A 1 96 ? 8.138 -0.806 7.641 1.00 98.31 96 PHE A CA 1
ATOM 738 C C . PHE A 1 96 ? 9.396 -1.383 7.008 1.00 98.31 96 PHE A C 1
ATOM 740 O O . PHE A 1 96 ? 10.242 -0.644 6.503 1.00 98.31 96 PHE A O 1
ATOM 747 N N . ASP A 1 97 ? 9.503 -2.702 6.994 1.00 98.06 97 ASP A N 1
ATOM 748 C CA . ASP A 1 97 ? 10.481 -3.406 6.186 1.00 98.06 97 ASP A CA 1
ATOM 749 C C . ASP A 1 97 ? 9.871 -4.704 5.661 1.00 98.06 97 ASP A C 1
ATOM 751 O O . ASP A 1 97 ? 9.658 -5.652 6.413 1.00 98.06 97 ASP A O 1
ATOM 755 N N . GLN A 1 98 ? 9.594 -4.720 4.354 1.00 97.56 98 GLN A N 1
ATOM 756 C CA . GLN A 1 98 ? 8.855 -5.784 3.677 1.00 97.56 98 GLN A CA 1
ATOM 757 C C . GLN A 1 98 ? 7.456 -6.021 4.303 1.00 97.56 98 GLN A C 1
ATOM 759 O O . GLN A 1 98 ? 7.193 -7.103 4.837 1.00 97.56 98 GLN A O 1
ATOM 764 N N . PRO A 1 99 ? 6.531 -5.034 4.277 1.00 98.12 99 PRO A N 1
ATOM 765 C CA . PRO A 1 99 ? 5.160 -5.254 4.735 1.00 98.12 99 PRO A CA 1
ATOM 766 C C . PRO A 1 99 ? 4.470 -6.320 3.872 1.00 98.12 99 PRO A C 1
ATOM 768 O O . PRO A 1 99 ? 4.329 -6.165 2.659 1.00 98.12 99 PRO A O 1
ATOM 771 N N . ALA A 1 100 ? 4.048 -7.410 4.505 1.00 97.00 100 ALA A N 1
ATOM 772 C CA . ALA A 1 100 ? 3.566 -8.611 3.837 1.00 97.00 100 ALA A CA 1
ATOM 773 C C . ALA A 1 100 ? 2.111 -8.457 3.388 1.00 97.00 100 ALA A C 1
ATOM 775 O O . ALA A 1 100 ? 1.803 -8.557 2.206 1.00 97.00 100 ALA A O 1
ATOM 776 N N . GLU A 1 101 ? 1.226 -8.169 4.341 1.00 96.38 101 GLU A N 1
ATOM 777 C CA . GLU A 1 101 ? -0.221 -8.175 4.135 1.00 96.38 101 GLU A CA 1
ATOM 778 C C . GLU A 1 101 ? -0.902 -7.150 5.043 1.00 96.38 101 GLU A C 1
ATOM 780 O O . GLU A 1 101 ? -0.358 -6.754 6.084 1.00 96.38 101 GLU A O 1
ATOM 785 N N . ILE A 1 102 ? -2.102 -6.735 4.647 1.00 96.75 102 ILE A N 1
ATOM 786 C CA . ILE A 1 102 ? -2.958 -5.819 5.398 1.00 96.75 102 ILE A CA 1
ATOM 787 C C . ILE A 1 102 ? -4.378 -6.383 5.512 1.00 96.75 102 ILE A C 1
ATOM 789 O O . ILE A 1 102 ? -4.891 -7.027 4.607 1.00 96.75 102 ILE A O 1
ATOM 793 N N . PHE A 1 103 ? -5.043 -6.101 6.626 1.00 95.12 103 PHE A N 1
ATOM 794 C CA . PHE A 1 103 ? -6.476 -6.293 6.804 1.00 95.12 103 PHE A CA 1
ATOM 795 C C . PHE A 1 103 ? -7.079 -5.031 7.416 1.00 95.12 103 PHE A C 1
ATOM 797 O O . PHE A 1 103 ? -6.488 -4.433 8.317 1.00 95.12 103 PHE A O 1
ATOM 804 N N . VAL A 1 104 ? -8.253 -4.626 6.939 1.00 92.44 104 VAL A N 1
ATOM 805 C CA . VAL A 1 104 ? -8.978 -3.461 7.459 1.00 92.44 104 VAL A CA 1
ATOM 806 C C . VAL A 1 104 ? -10.367 -3.907 7.888 1.00 92.44 104 VAL A C 1
ATOM 808 O O . VAL A 1 104 ? -11.129 -4.463 7.097 1.00 92.44 104 VAL A O 1
ATOM 811 N N . GLU A 1 105 ? -10.695 -3.674 9.151 1.00 90.00 105 GLU A N 1
ATOM 812 C CA . GLU A 1 105 ? -12.019 -3.940 9.698 1.00 90.00 105 GLU A CA 1
ATOM 813 C C . GLU A 1 105 ? -13.006 -2.828 9.303 1.00 90.00 105 GLU A C 1
ATOM 815 O O . GLU A 1 105 ? -12.621 -1.682 9.072 1.00 90.00 105 GLU A O 1
ATOM 820 N N . GLN A 1 106 ? -14.308 -3.135 9.270 1.00 85.69 106 GLN A N 1
ATOM 821 C CA . GLN A 1 106 ? -15.361 -2.136 9.018 1.00 85.69 106 GLN A CA 1
ATOM 822 C C . GLN A 1 106 ? -15.395 -1.008 10.061 1.00 85.69 106 GLN A C 1
ATOM 824 O O . GLN A 1 106 ? -15.888 0.078 9.771 1.00 85.69 106 GLN A O 1
ATOM 829 N N . THR A 1 107 ? -14.866 -1.257 11.259 1.00 85.94 107 THR A N 1
ATOM 830 C CA . THR A 1 107 ? -14.688 -0.267 12.331 1.00 85.94 107 THR A CA 1
ATOM 831 C C . THR A 1 107 ? -13.580 0.748 12.031 1.00 85.94 107 THR A C 1
ATOM 833 O O . THR A 1 107 ? -13.490 1.759 12.719 1.00 85.94 107 THR A O 1
ATOM 836 N N . GLY A 1 108 ? -12.741 0.494 11.020 1.00 86.31 108 GLY A N 1
ATOM 837 C CA . GLY A 1 108 ? -11.576 1.309 10.680 1.00 86.31 108 GLY A CA 1
ATOM 838 C C . GLY A 1 108 ? -10.274 0.858 11.348 1.00 86.31 108 GLY A C 1
ATOM 839 O O . GLY A 1 108 ? -9.239 1.478 11.113 1.00 86.31 108 GLY A O 1
ATOM 840 N N . GLU A 1 109 ? -10.294 -0.215 12.146 1.00 91.94 109 GLU A N 1
ATOM 841 C CA . GLU A 1 109 ? -9.080 -0.835 12.687 1.00 91.94 109 GLU A CA 1
ATOM 842 C C . GLU A 1 109 ? -8.261 -1.490 11.568 1.00 91.94 109 GLU A C 1
ATOM 844 O O . GLU A 1 109 ? -8.792 -2.236 10.739 1.00 91.94 109 GLU A O 1
ATOM 849 N N . ILE A 1 110 ? -6.953 -1.235 11.556 1.00 94.12 110 ILE A N 1
ATOM 850 C CA . ILE A 1 110 ? -6.036 -1.719 10.521 1.00 94.12 110 ILE A CA 1
ATOM 851 C C . ILE A 1 110 ? -5.021 -2.669 11.145 1.00 94.12 110 ILE A C 1
ATOM 853 O O . ILE A 1 110 ? -4.368 -2.338 12.135 1.00 94.12 110 ILE A O 1
ATOM 857 N N . TYR A 1 111 ? -4.837 -3.825 10.519 1.00 97.12 111 TYR A N 1
ATOM 858 C CA . TYR A 1 111 ? -3.870 -4.838 10.912 1.00 97.12 111 TYR A CA 1
ATOM 859 C C . TYR A 1 111 ? -2.854 -5.022 9.789 1.00 97.12 111 TYR A C 1
ATOM 861 O O . TYR A 1 111 ? -3.243 -5.263 8.650 1.00 97.12 111 TYR A O 1
ATOM 869 N N . ILE A 1 112 ? -1.561 -4.892 10.087 1.00 98.00 112 ILE A N 1
ATOM 870 C CA . ILE A 1 112 ? -0.483 -4.997 9.088 1.00 98.00 112 ILE A CA 1
ATOM 871 C C . ILE A 1 112 ? 0.557 -5.984 9.594 1.00 98.00 112 ILE A C 1
ATOM 873 O O . ILE A 1 112 ? 1.043 -5.845 10.717 1.00 98.00 112 ILE A O 1
ATOM 877 N N . VAL A 1 113 ? 0.923 -6.951 8.761 1.00 97.88 113 VAL A N 1
ATOM 878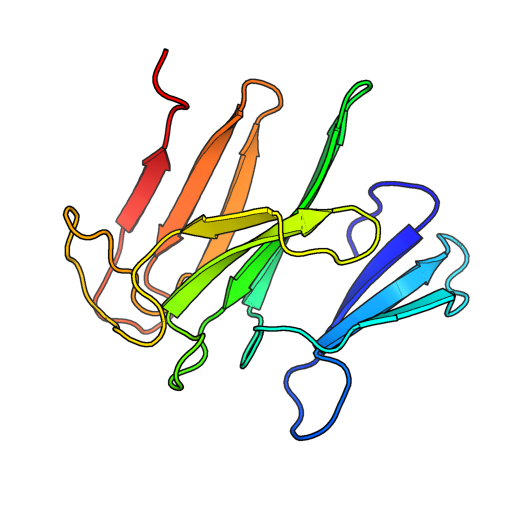 C CA . VAL A 1 113 ? 2.037 -7.864 9.036 1.00 97.88 113 VAL A CA 1
ATOM 879 C C . VAL A 1 113 ? 3.284 -7.318 8.347 1.00 97.88 113 VAL A C 1
ATOM 881 O O . VAL A 1 113 ? 3.260 -7.046 7.150 1.00 97.88 113 VAL A O 1
ATOM 884 N N . ASP A 1 114 ? 4.362 -7.126 9.101 1.00 98.06 114 ASP A N 1
ATOM 885 C CA . ASP A 1 114 ? 5.589 -6.455 8.660 1.00 98.06 114 ASP A CA 1
ATOM 886 C C . ASP A 1 114 ? 6.797 -7.365 8.896 1.00 98.06 114 ASP A C 1
ATOM 888 O O . ASP A 1 114 ? 7.116 -7.662 10.057 1.00 98.06 114 ASP A O 1
ATOM 892 N N . GLY A 1 115 ? 7.430 -7.829 7.809 1.00 94.12 115 GLY A N 1
ATOM 893 C CA . GLY A 1 115 ? 8.551 -8.765 7.903 1.00 94.12 115 GLY A CA 1
ATOM 894 C C . GLY A 1 115 ? 8.681 -9.852 6.833 1.00 94.12 115 GLY A C 1
ATOM 895 O O . GLY A 1 115 ? 9.285 -10.878 7.134 1.00 94.12 115 GLY A O 1
ATOM 896 N N . ASP A 1 116 ? 8.146 -9.706 5.615 1.00 93.12 116 ASP A N 1
ATOM 897 C CA . ASP A 1 116 ? 8.282 -10.744 4.573 1.00 93.12 116 ASP A CA 1
ATOM 898 C C . ASP A 1 116 ? 9.710 -10.817 3.998 1.00 93.12 116 ASP A C 1
ATOM 900 O O . ASP A 1 116 ? 10.013 -10.299 2.927 1.00 93.12 116 ASP A O 1
ATOM 904 N N . GLY A 1 117 ? 10.626 -11.406 4.769 1.00 91.75 117 GLY A N 1
ATOM 905 C CA . GLY A 1 117 ? 12.062 -11.435 4.474 1.00 91.75 117 GLY A CA 1
ATOM 906 C C . GLY A 1 117 ? 12.822 -10.173 4.902 1.00 91.75 117 GLY A C 1
ATOM 907 O O . GLY A 1 117 ? 14.023 -10.076 4.651 1.00 91.75 117 GLY A O 1
ATOM 908 N N . GLY A 1 118 ? 12.140 -9.221 5.545 1.00 91.94 118 GLY A N 1
ATOM 909 C CA . GLY A 1 118 ? 12.734 -8.021 6.137 1.00 91.94 118 GLY A CA 1
ATOM 910 C C . GLY A 1 118 ? 13.293 -8.249 7.546 1.00 91.94 118 GLY A C 1
ATOM 911 O O . GLY A 1 118 ? 13.316 -9.361 8.072 1.00 91.94 118 GLY A O 1
ATOM 912 N N . MET A 1 119 ? 13.732 -7.169 8.191 1.00 96.12 119 MET A N 1
ATOM 913 C CA . MET A 1 119 ? 14.267 -7.192 9.560 1.00 96.12 119 MET A CA 1
ATOM 914 C C . MET A 1 119 ? 13.194 -7.346 10.646 1.00 96.12 119 MET A C 1
ATOM 916 O O . MET A 1 119 ? 13.508 -7.671 11.792 1.00 96.12 119 MET A O 1
ATOM 920 N N . ASN A 1 120 ? 11.939 -7.054 10.307 1.00 96.88 120 ASN A N 1
ATOM 921 C CA . ASN A 1 120 ? 10.825 -7.067 11.245 1.00 96.88 120 ASN A CA 1
ATOM 922 C C . ASN A 1 120 ? 10.174 -8.457 11.308 1.00 96.88 120 ASN A C 1
ATOM 924 O O . ASN A 1 120 ? 10.275 -9.245 10.381 1.00 96.88 120 ASN A O 1
ATOM 928 N N . ASN A 1 121 ? 9.514 -8.757 12.429 1.00 95.62 121 ASN A N 1
ATOM 929 C CA . ASN A 1 121 ? 8.687 -9.952 12.633 1.00 95.62 121 ASN A CA 1
ATOM 930 C C . ASN A 1 121 ? 7.513 -9.568 13.538 1.00 95.62 121 ASN A C 1
ATOM 932 O O . ASN A 1 121 ? 7.439 -9.982 14.698 1.00 95.62 121 ASN A O 1
ATOM 936 N N . ARG A 1 122 ? 6.659 -8.658 13.062 1.00 96.62 122 ARG A N 1
AT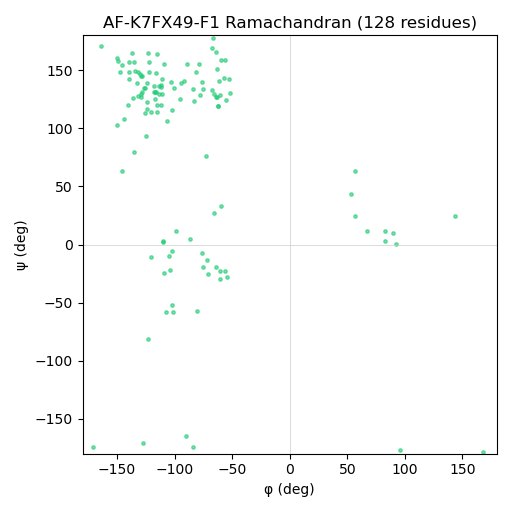OM 937 C CA . ARG A 1 122 ? 5.632 -8.030 13.905 1.00 96.62 122 ARG A CA 1
ATOM 938 C C . ARG A 1 122 ? 4.303 -7.862 13.191 1.00 96.62 122 ARG A C 1
ATOM 940 O O . ARG A 1 122 ? 4.232 -7.766 11.969 1.00 96.62 122 ARG A O 1
ATOM 947 N N . LEU A 1 123 ? 3.263 -7.758 14.008 1.00 96.56 123 LEU A N 1
ATOM 948 C CA . LEU A 1 123 ? 1.941 -7.318 13.602 1.00 96.56 123 LEU A CA 1
ATOM 949 C C . LEU A 1 123 ? 1.672 -5.948 14.222 1.00 96.56 123 LEU A C 1
ATOM 951 O O . LEU A 1 123 ? 1.825 -5.760 15.429 1.00 96.56 123 LEU A O 1
ATOM 955 N N . PHE A 1 124 ? 1.252 -5.005 13.393 1.00 94.12 124 PHE A N 1
ATOM 956 C CA . PHE A 1 124 ? 0.680 -3.744 13.830 1.00 94.12 124 PHE A CA 1
ATOM 957 C C . PHE A 1 124 ? -0.827 -3.858 13.939 1.00 94.12 124 PHE A C 1
ATOM 959 O O . PHE A 1 124 ? -1.466 -4.424 13.057 1.00 94.12 124 PHE A O 1
ATOM 966 N N . LYS A 1 125 ? -1.374 -3.236 14.979 1.00 93.69 125 LYS A N 1
ATOM 967 C CA . LYS A 1 125 ? -2.765 -2.806 15.030 1.00 93.69 125 LYS A CA 1
ATOM 968 C C . LYS A 1 125 ? -2.765 -1.282 15.105 1.00 93.69 125 LYS A C 1
ATOM 970 O O . LYS A 1 125 ? -2.170 -0.723 16.026 1.00 93.69 125 LYS A O 1
ATOM 975 N N . LEU A 1 126 ? -3.383 -0.628 14.131 1.00 89.75 126 LEU A N 1
ATOM 976 C CA . LEU A 1 126 ? -3.568 0.817 14.098 1.00 89.75 126 LEU A CA 1
ATOM 977 C C . LEU A 1 126 ? -5.055 1.110 14.265 1.00 89.75 126 LEU A C 1
ATOM 979 O O . LEU A 1 126 ? -5.870 0.696 13.442 1.00 89.75 126 LEU A O 1
ATOM 983 N N . SER A 1 127 ? -5.378 1.841 15.322 1.00 85.00 127 SER A N 1
ATOM 984 C CA . SER A 1 127 ? -6.717 2.371 15.556 1.00 85.00 127 SER A CA 1
ATOM 985 C C . SER A 1 127 ? -6.776 3.794 15.014 1.00 85.00 127 SER A C 1
ATOM 987 O O . SER A 1 127 ? -5.818 4.557 15.183 1.00 85.00 127 SER A O 1
ATOM 989 N N . GLN A 1 128 ? -7.879 4.175 14.367 1.00 68.69 128 GLN A N 1
ATOM 990 C CA . GLN A 1 128 ? -8.106 5.590 14.074 1.00 68.69 128 GLN A CA 1
ATOM 991 C C . GLN A 1 128 ? -8.212 6.331 15.412 1.00 68.69 128 GLN A C 1
ATOM 993 O O . GLN A 1 128 ? -9.050 5.998 16.247 1.00 68.69 128 GLN A O 1
ATO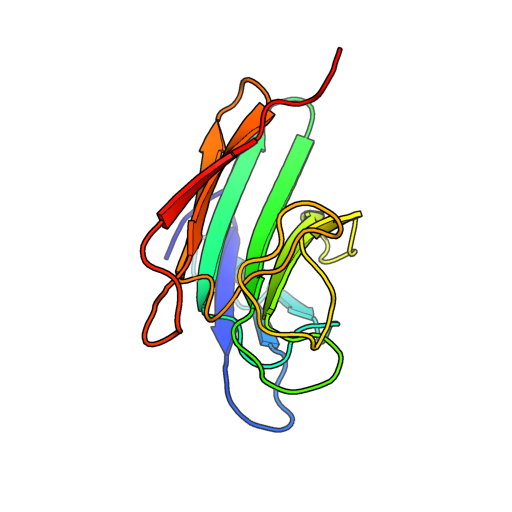M 998 N N . GLY A 1 129 ? -7.309 7.285 15.653 1.00 57.50 129 GLY A N 1
ATOM 999 C CA . GLY A 1 129 ? -7.397 8.147 16.828 1.00 57.50 129 GLY A CA 1
ATOM 1000 C C . GLY A 1 129 ? -8.705 8.934 16.777 1.00 57.50 129 GLY A C 1
ATOM 1001 O O . GLY A 1 129 ? -9.010 9.525 15.744 1.00 57.50 129 GLY A O 1
ATOM 1002 N N . THR A 1 130 ? -9.468 8.894 17.870 1.00 36.69 130 THR A N 1
ATOM 1003 C CA . THR A 1 130 ? -10.628 9.770 18.109 1.00 36.69 130 THR A CA 1
ATOM 1004 C C . THR A 1 130 ? -10.259 11.240 18.004 1.00 36.69 130 THR A C 1
ATOM 1006 O O . THR A 1 130 ? -9.178 11.585 18.540 1.00 36.69 130 THR A O 1
#

Solvent-accessible surface area (backbone atoms only — not comparable to full-atom values): 7107 Å² total; per-residue (Å²): 132,61,76,62,58,76,34,29,62,49,77,42,64,62,84,99,52,57,37,34,40,34,22,32,70,89,63,48,81,72,53,67,46,74,67,84,64,60,26,66,64,20,75,32,66,48,66,53,102,87,49,49,36,38,35,36,17,17,49,21,86,49,74,50,3,10,24,37,37,36,21,37,78,88,66,47,81,73,50,74,45,48,32,60,38,38,68,40,81,43,77,81,72,38,26,26,20,26,28,40,38,54,48,73,48,96,88,55,39,34,37,36,38,27,26,66,88,37,92,40,87,47,75,46,78,46,69,74,80,130

Organism: Pelodiscus sinensis (NCBI:txid13735)

InterPro domains:
  IPR011042 Six-bladed beta-propeller, TolB-like [G3DSA:2.120.10.30] (6-129)

Radius of gyration: 14.36 Å; Cα contacts (8 Å, |Δi|>4): 339; chains: 1; bounding box: 36×23×37 Å

Foldseek 3Di:
DDPADQKDKDADQDPPDQGIWIAGVVGHTDDGHRDLAHGWAAWDWHDDPVATWIKTQHQDQDQSHQWIWIAGPVGHTDDIQAHGNDADPDVVNHTAHPWHYWDADPQRWIWTQGCPPGPDGDIDTDDDDD

Mean predicted aligned error: 4.73 Å